Protein AF-A0A914RT29-F1 (afdb_monomer)

Secondary structure (DSSP, 8-state):
-HHHHHHHHHHHHHHHHHHHHHHHHHHHHHHHHHHHHHHHHHHHHHHH-----------S--TTS-HHHHHHHHHSTTS-HHHHHHHHHHHHHHTT------HHHHS-SS---HHHHHHHHHHHHHHHHT--

InterPro domains:
  IPR036872 CH domain superfamily [SSF47576] (75-126)

pLDDT: mean 71.23, std 12.54, range [44.56, 88.62]

Radius of gyration: 24.61 Å; Cα contacts (8 Å, |Δi|>4): 36; chains: 1; bounding box: 50×35×65 Å

Solvent-accessible surface area (backbone atoms only — not comparable to full-atom values): 7926 Å² total; per-residue (Å²): 107,71,68,62,50,49,55,48,51,52,52,53,48,52,49,51,53,47,53,52,49,51,53,49,49,52,52,50,51,53,48,54,52,50,52,53,50,51,51,51,52,51,52,52,48,63,76,71,51,83,85,77,94,68,96,80,79,82,74,87,76,70,92,70,74,50,61,62,61,55,47,49,51,62,71,40,67,84,48,50,77,65,53,51,45,44,50,55,48,52,52,36,46,74,78,61,44,81,63,88,69,60,53,67,51,72,66,43,93,63,88,49,63,58,72,59,54,49,52,39,52,51,46,51,50,52,58,55,65,72,74,110

Organism: Parascaris equorum (NCBI:txid6256)

Sequence (132 aa):
MEREEWDRMQADLLVAVRVANDFKVEAQEEMKGLYAKIADLQRRRQSGSGNISLNSVKAIDDPQQSWEDVAWQRLMRRCGREECVKMALDVGARIGVKAQLSADVILCDDRPDWSSVMKYILYIYYLVSAHE

Structure (mmCIF, N/CA/C/O backbone):
data_AF-A0A914RT29-F1
#
_entry.id   AF-A0A914RT29-F1
#
loop_
_atom_site.group_PDB
_atom_site.id
_atom_site.type_symbol
_atom_site.label_atom_id
_atom_site.label_alt_id
_atom_site.label_comp_id
_atom_site.label_asym_id
_atom_site.label_entity_id
_atom_site.label_seq_id
_atom_site.pdbx_PDB_ins_code
_atom_site.Cartn_x
_atom_site.Cartn_y
_atom_site.Cartn_z
_atom_site.occupancy
_atom_site.B_iso_or_equiv
_atom_site.auth_seq_id
_atom_site.auth_comp_id
_atom_site.auth_asym_id
_atom_site.auth_atom_id
_atom_site.pdbx_PDB_model_num
ATOM 1 N N . MET A 1 1 ? 11.601 16.658 -17.995 1.00 53.97 1 MET A N 1
ATOM 2 C CA . MET A 1 1 ? 10.129 16.585 -18.033 1.00 53.97 1 MET A CA 1
ATOM 3 C C . MET A 1 1 ? 9.638 15.374 -17.250 1.00 53.97 1 MET A C 1
ATOM 5 O O . MET A 1 1 ? 9.101 15.579 -16.176 1.00 53.97 1 MET A O 1
ATOM 9 N N . GLU A 1 2 ? 9.926 14.138 -17.671 1.00 54.03 2 GLU A N 1
ATOM 10 C CA . GLU A 1 2 ? 9.467 12.920 -16.968 1.00 54.03 2 GLU A CA 1
ATOM 11 C C . GLU A 1 2 ? 10.023 12.786 -15.534 1.00 54.03 2 GLU A C 1
ATOM 13 O O . GLU A 1 2 ? 9.275 12.549 -14.590 1.00 54.03 2 GLU A O 1
ATOM 18 N N . ARG A 1 3 ? 11.310 13.094 -15.324 1.00 64.19 3 ARG A N 1
ATOM 19 C CA . ARG A 1 3 ? 11.931 13.145 -13.985 1.00 64.19 3 ARG A CA 1
ATOM 20 C C . ARG A 1 3 ? 11.281 14.159 -13.032 1.00 64.19 3 ARG A C 1
ATOM 22 O O . ARG A 1 3 ? 11.119 13.884 -11.853 1.00 64.19 3 ARG A O 1
ATOM 29 N N . GLU A 1 4 ? 10.864 15.314 -13.547 1.00 71.50 4 GLU A N 1
ATOM 30 C CA . GLU A 1 4 ? 10.214 16.369 -12.749 1.00 71.50 4 GLU A CA 1
ATOM 31 C C . GLU A 1 4 ? 8.745 16.036 -12.445 1.00 71.50 4 GLU A C 1
ATOM 33 O O . GLU A 1 4 ? 8.173 16.520 -11.469 1.00 71.50 4 GLU A O 1
ATOM 38 N N . GLU A 1 5 ? 8.095 15.243 -13.296 1.00 67.94 5 GLU A N 1
ATOM 39 C CA . GLU A 1 5 ? 6.768 14.680 -13.028 1.00 67.94 5 GLU A CA 1
ATOM 40 C C . GLU A 1 5 ? 6.845 13.551 -12.003 1.00 67.94 5 GLU A C 1
ATOM 42 O O . GLU A 1 5 ? 6.010 13.494 -11.103 1.00 67.94 5 GLU A O 1
ATOM 47 N N . TRP A 1 6 ? 7.888 12.725 -12.066 1.00 74.12 6 TRP A N 1
ATOM 48 C CA . TRP A 1 6 ? 8.162 11.699 -11.067 1.00 74.12 6 TRP A CA 1
ATOM 49 C C . TRP A 1 6 ? 8.442 12.293 -9.680 1.00 74.12 6 TRP A C 1
ATOM 51 O O . TRP A 1 6 ? 7.846 11.860 -8.694 1.00 74.12 6 TRP A O 1
ATOM 61 N N . ASP A 1 7 ? 9.270 13.339 -9.602 1.00 80.25 7 ASP A N 1
ATOM 62 C CA . ASP A 1 7 ? 9.557 14.036 -8.343 1.00 80.25 7 ASP A CA 1
ATOM 63 C C . ASP A 1 7 ? 8.291 14.668 -7.737 1.00 80.25 7 ASP A C 1
ATOM 65 O O . ASP A 1 7 ? 8.069 14.597 -6.524 1.00 80.25 7 ASP A O 1
ATOM 69 N N . ARG A 1 8 ? 7.416 15.232 -8.582 1.00 79.50 8 ARG A N 1
ATOM 70 C CA . ARG A 1 8 ? 6.105 15.749 -8.156 1.00 79.50 8 ARG A CA 1
ATOM 71 C C . ARG A 1 8 ? 5.175 14.635 -7.686 1.00 79.50 8 ARG A C 1
ATOM 73 O O . ARG A 1 8 ? 4.567 14.768 -6.630 1.00 79.50 8 ARG A O 1
ATOM 80 N N . MET A 1 9 ? 5.128 13.511 -8.397 1.00 74.25 9 MET A N 1
ATOM 81 C CA . MET A 1 9 ? 4.302 12.370 -8.004 1.00 74.25 9 MET A CA 1
ATOM 82 C C . MET A 1 9 ? 4.761 11.757 -6.674 1.00 74.25 9 MET A C 1
ATOM 84 O O . MET A 1 9 ? 3.933 11.390 -5.840 1.00 74.25 9 MET A O 1
ATOM 88 N N . GLN A 1 10 ? 6.070 11.696 -6.427 1.00 67.56 10 GLN A N 1
ATOM 89 C CA . GLN A 1 10 ? 6.611 11.2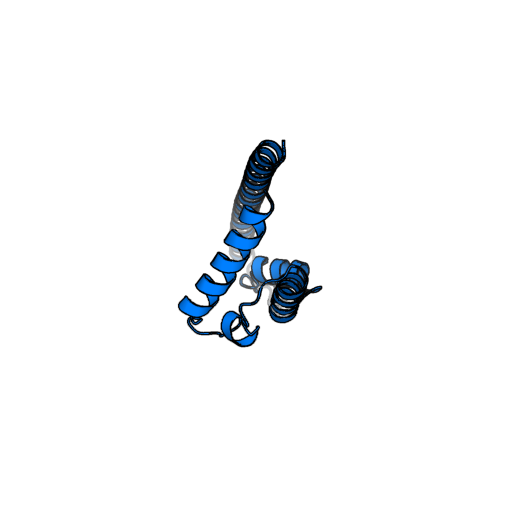59 -5.143 1.00 67.56 10 GLN A CA 1
ATOM 90 C C . GLN A 1 10 ? 6.228 12.225 -4.011 1.00 67.56 10 GLN A C 1
ATOM 92 O O . GLN A 1 10 ? 5.861 11.780 -2.921 1.00 67.56 10 GLN A O 1
ATOM 97 N N . ALA A 1 11 ? 6.288 13.537 -4.260 1.00 79.94 11 ALA A N 1
ATOM 98 C CA . ALA A 1 11 ? 5.874 14.548 -3.291 1.00 79.94 11 ALA A CA 1
ATOM 99 C C . ALA A 1 11 ? 4.380 14.425 -2.945 1.00 79.94 11 ALA A C 1
ATOM 101 O O . ALA A 1 11 ? 4.027 14.378 -1.765 1.00 79.94 11 ALA A O 1
ATOM 102 N N . ASP A 1 12 ? 3.520 14.286 -3.953 1.00 88.31 12 ASP A N 1
ATOM 103 C CA . ASP A 1 12 ? 2.076 14.132 -3.767 1.00 88.31 12 ASP A CA 1
ATOM 104 C C . ASP A 1 12 ? 1.733 12.839 -3.015 1.00 88.31 12 ASP A C 1
ATOM 106 O O . ASP A 1 12 ? 0.900 12.843 -2.105 1.00 88.31 12 ASP A O 1
ATOM 110 N N . LEU A 1 13 ? 2.423 11.736 -3.322 1.00 84.94 13 LEU A N 1
ATOM 111 C CA . LEU A 1 13 ? 2.244 10.471 -2.613 1.00 84.94 13 LEU A CA 1
ATOM 112 C C . LEU A 1 13 ? 2.621 10.593 -1.132 1.00 84.94 13 LEU A C 1
ATOM 114 O O . LEU A 1 13 ? 1.899 10.094 -0.269 1.00 84.94 13 LEU A O 1
ATOM 118 N N . LEU A 1 14 ? 3.723 11.275 -0.815 1.00 74.25 14 LEU A N 1
ATOM 119 C CA . LEU A 1 14 ? 4.130 11.510 0.572 1.00 74.25 14 LEU A CA 1
ATOM 120 C C . LEU A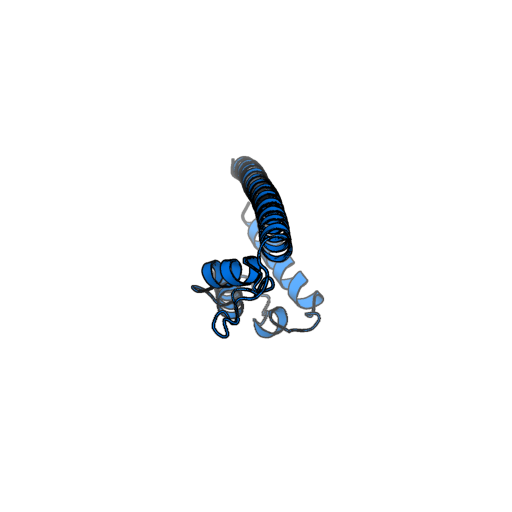 1 14 ? 3.104 12.360 1.328 1.00 74.25 14 LEU A C 1
ATOM 122 O O . LEU A 1 14 ? 2.814 12.067 2.489 1.00 74.25 14 LEU A O 1
ATOM 126 N N . VAL A 1 15 ? 2.519 13.369 0.675 1.00 88.62 15 VAL A N 1
ATOM 127 C CA . VAL A 1 15 ? 1.421 14.159 1.250 1.00 88.62 15 VAL A CA 1
ATOM 128 C C . VAL A 1 15 ? 0.205 13.272 1.504 1.00 88.62 15 VAL A C 1
ATOM 130 O O . VAL A 1 15 ? -0.329 13.293 2.610 1.00 88.62 15 VAL A O 1
ATOM 133 N N . ALA A 1 16 ? -0.194 12.440 0.540 1.00 81.19 16 ALA A N 1
ATOM 134 C CA . ALA A 1 16 ? -1.328 11.530 0.692 1.00 81.19 16 ALA A CA 1
ATOM 135 C C . ALA A 1 16 ? -1.121 10.525 1.839 1.00 81.19 16 ALA A C 1
ATOM 137 O O . ALA A 1 16 ? -2.014 10.335 2.663 1.00 81.19 16 ALA A O 1
ATOM 138 N N . VAL A 1 17 ? 0.069 9.924 1.942 1.00 79.62 17 VAL A N 1
ATOM 139 C CA . VAL A 1 17 ? 0.425 8.994 3.028 1.00 79.62 17 VAL A CA 1
ATOM 140 C C . VAL A 1 17 ? 0.426 9.699 4.380 1.00 79.62 17 VAL A C 1
ATOM 142 O O . VAL A 1 17 ? -0.050 9.136 5.367 1.00 79.62 17 VAL A O 1
ATOM 145 N N . ARG A 1 18 ? 0.942 10.929 4.441 1.00 79.56 18 ARG A N 1
ATOM 146 C CA . ARG A 1 18 ? 0.955 11.723 5.669 1.00 79.56 18 ARG A CA 1
ATOM 147 C C . ARG A 1 18 ? -0.458 12.077 6.115 1.00 79.56 18 ARG A C 1
ATOM 149 O O . ARG A 1 18 ? -0.803 11.767 7.244 1.00 79.56 18 ARG A O 1
ATOM 156 N N . VAL A 1 19 ? -1.284 12.610 5.215 1.00 87.50 19 VAL A N 1
ATOM 157 C CA . VAL A 1 19 ? -2.692 12.926 5.496 1.00 87.50 19 VAL A CA 1
ATOM 158 C C . VAL A 1 19 ? -3.447 11.675 5.936 1.00 87.50 19 VAL A C 1
ATOM 160 O O . VAL A 1 19 ? -4.195 11.729 6.904 1.00 87.50 19 VAL A O 1
ATOM 163 N N . ALA A 1 20 ? -3.220 10.530 5.285 1.00 77.62 20 ALA A N 1
ATOM 164 C CA . ALA A 1 20 ? -3.832 9.266 5.683 1.00 77.62 20 ALA A CA 1
ATOM 165 C C . ALA A 1 20 ? -3.379 8.805 7.080 1.00 77.62 20 ALA A C 1
ATOM 167 O O . ALA A 1 20 ? -4.188 8.292 7.853 1.00 77.62 20 ALA A O 1
ATOM 168 N N . ASN A 1 21 ? -2.101 8.989 7.422 1.00 75.75 21 ASN A N 1
ATOM 169 C CA . ASN A 1 21 ? -1.598 8.692 8.761 1.00 75.75 21 ASN A CA 1
ATOM 170 C C . ASN A 1 21 ? -2.152 9.655 9.815 1.00 75.75 21 ASN A C 1
ATOM 172 O O . ASN A 1 21 ? -2.522 9.186 10.887 1.00 75.75 21 ASN A O 1
ATOM 176 N N . ASP A 1 22 ? -2.251 10.947 9.512 1.00 83.19 22 ASP A N 1
ATOM 177 C CA . ASP A 1 22 ? -2.805 11.955 10.418 1.00 83.19 22 ASP A CA 1
ATOM 178 C C . ASP A 1 22 ? -4.290 11.653 10.690 1.00 83.19 22 ASP A C 1
ATOM 180 O O . ASP A 1 22 ? -4.684 11.503 11.844 1.00 83.19 22 ASP A O 1
ATOM 184 N N . PHE A 1 23 ? -5.078 11.374 9.643 1.00 82.75 23 PHE A N 1
ATOM 185 C CA . PHE A 1 23 ? -6.471 10.922 9.778 1.00 82.75 23 PHE A CA 1
ATOM 186 C C . PHE A 1 23 ? -6.598 9.636 10.605 1.00 82.75 23 PHE A C 1
ATOM 188 O O . PHE A 1 23 ? -7.518 9.495 11.412 1.00 82.75 23 PHE A O 1
ATOM 195 N N . LYS A 1 24 ? -5.680 8.677 10.413 1.00 81.25 24 LYS A N 1
ATOM 196 C CA . LYS A 1 24 ? -5.646 7.438 11.201 1.00 81.25 24 LYS A CA 1
ATOM 197 C C . LYS A 1 24 ? -5.401 7.731 12.679 1.00 81.25 24 LYS A C 1
ATOM 199 O O . LYS A 1 24 ? -6.069 7.138 13.523 1.00 81.25 24 LYS A O 1
ATOM 204 N N . VAL A 1 25 ? -4.440 8.598 12.995 1.00 80.88 25 VAL A N 1
ATOM 205 C CA . VAL A 1 25 ? -4.095 8.953 14.378 1.00 80.88 25 VAL A CA 1
ATOM 206 C C . VAL A 1 25 ? -5.257 9.684 15.045 1.00 80.88 25 VAL A C 1
ATOM 208 O O . VAL A 1 25 ? -5.677 9.267 16.122 1.00 80.88 25 VAL A O 1
ATOM 211 N N . GLU A 1 26 ? -5.839 10.683 14.382 1.00 79.44 26 GLU A N 1
ATOM 212 C CA . GLU A 1 26 ? -6.998 11.427 14.891 1.00 79.44 26 GLU A CA 1
ATOM 213 C C . GLU A 1 26 ? -8.186 10.495 15.170 1.00 79.44 26 GLU A C 1
ATOM 215 O O . GLU A 1 26 ? -8.737 10.489 16.273 1.00 79.44 26 GLU A O 1
ATOM 220 N N . ALA A 1 27 ? -8.523 9.611 14.226 1.00 81.69 27 ALA A N 1
ATOM 221 C CA . ALA A 1 27 ? -9.590 8.631 14.417 1.00 81.69 27 ALA A CA 1
ATOM 222 C C . ALA A 1 27 ? -9.295 7.654 15.573 1.00 81.69 27 ALA A C 1
ATOM 224 O O . ALA A 1 27 ? -10.197 7.291 16.333 1.00 81.69 27 ALA A O 1
ATOM 225 N N . GLN A 1 28 ? -8.036 7.231 15.749 1.00 71.25 28 GLN A N 1
ATOM 226 C CA . GLN A 1 28 ? -7.629 6.383 16.874 1.00 71.25 28 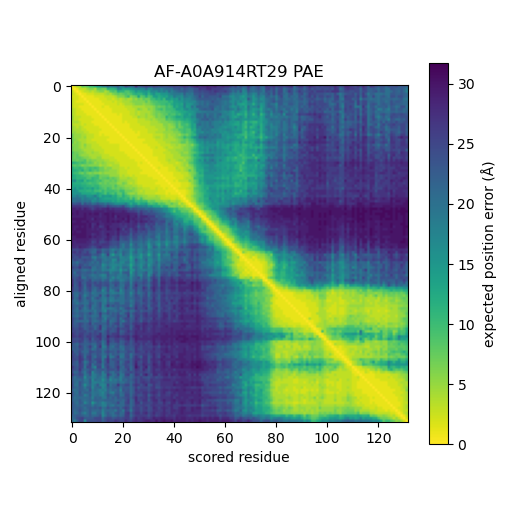GLN A CA 1
ATOM 227 C C . GLN A 1 28 ? -7.755 7.107 18.221 1.00 71.25 28 GLN A C 1
ATOM 229 O O . GLN A 1 28 ? -8.130 6.483 19.218 1.00 71.25 28 GLN A O 1
ATOM 234 N N . GLU A 1 29 ? -7.442 8.397 18.276 1.00 79.44 29 GLU A N 1
ATOM 235 C CA . GLU A 1 29 ? -7.578 9.216 19.481 1.00 79.44 29 GLU A CA 1
ATOM 236 C C . GLU A 1 29 ? -9.043 9.448 19.848 1.00 79.44 29 GLU A C 1
ATOM 238 O O . GLU A 1 29 ? -9.422 9.237 21.005 1.00 79.44 29 GLU A O 1
ATOM 243 N N . GLU A 1 30 ? -9.892 9.776 18.872 1.00 82.38 30 GLU A N 1
ATOM 244 C CA . GLU A 1 30 ? -11.336 9.886 19.083 1.00 82.38 30 GLU A CA 1
ATOM 245 C C . GLU A 1 30 ? -11.930 8.569 19.577 1.00 82.38 30 GLU A C 1
ATOM 247 O O . GLU A 1 30 ? -12.692 8.547 20.546 1.00 82.38 30 GLU A O 1
ATOM 252 N N . MET A 1 31 ? -11.529 7.454 18.964 1.00 74.44 31 MET A N 1
ATOM 253 C CA . MET A 1 31 ? -11.980 6.124 19.352 1.00 74.44 31 MET A CA 1
ATOM 254 C C . MET A 1 31 ? -11.577 5.793 20.796 1.00 74.44 31 MET A C 1
ATOM 256 O O . MET A 1 31 ? -12.423 5.377 21.590 1.00 74.44 31 MET A O 1
ATOM 260 N N . LYS A 1 32 ? -10.317 6.035 21.181 1.00 79.94 32 LYS A N 1
ATOM 261 C CA . LYS A 1 32 ? -9.861 5.894 22.578 1.00 79.94 32 LYS A CA 1
ATOM 262 C C . LYS A 1 32 ? -10.677 6.779 23.524 1.00 79.94 32 LYS A C 1
ATOM 264 O O . LYS A 1 32 ? -11.071 6.326 24.599 1.00 79.94 32 LYS A O 1
ATOM 269 N N . GLY A 1 33 ? -10.974 8.013 23.115 1.00 85.62 33 GLY A N 1
ATOM 270 C CA . GLY A 1 33 ? -11.810 8.942 23.873 1.00 85.62 33 GLY A CA 1
ATOM 271 C C . GLY A 1 33 ? -13.246 8.444 24.061 1.00 85.62 33 GLY A C 1
ATOM 272 O O . GLY A 1 33 ? -13.801 8.553 25.156 1.00 85.62 33 GLY A O 1
ATOM 273 N N . LEU A 1 34 ? -13.851 7.859 23.026 1.00 79.50 34 LEU A N 1
ATOM 274 C CA . LEU A 1 34 ? -15.186 7.262 23.093 1.00 79.50 34 LEU A CA 1
ATOM 275 C C . LEU A 1 34 ? -15.207 6.021 23.989 1.00 79.50 34 LEU A C 1
ATOM 277 O O . LEU A 1 34 ? -16.095 5.914 24.833 1.00 79.50 34 LEU A O 1
ATOM 281 N N . TYR A 1 35 ? -14.213 5.136 23.889 1.00 75.50 35 TYR A N 1
ATOM 282 C CA . TYR A 1 35 ? -14.089 3.987 24.790 1.00 75.50 35 TYR A CA 1
ATOM 283 C C . TYR A 1 35 ? -13.928 4.414 26.252 1.00 75.50 35 TYR A C 1
ATOM 285 O O . TYR A 1 35 ? -14.602 3.868 27.126 1.00 75.50 35 TYR A O 1
ATOM 293 N N . ALA A 1 36 ? -13.112 5.436 26.527 1.00 81.50 36 ALA A N 1
ATOM 294 C CA . ALA A 1 36 ? -12.972 5.991 27.872 1.00 81.50 36 ALA A CA 1
ATOM 295 C C . ALA A 1 36 ? -14.302 6.560 28.402 1.00 81.50 36 ALA A C 1
ATOM 297 O O . ALA A 1 36 ? -14.666 6.314 29.553 1.00 81.50 36 ALA A O 1
ATOM 298 N N . LYS A 1 37 ? -15.071 7.265 27.557 1.00 85.19 37 LYS A N 1
ATOM 299 C CA . LYS A 1 37 ? -16.413 7.767 27.906 1.00 85.19 37 LYS A CA 1
ATOM 300 C C . LYS A 1 37 ? -17.403 6.634 28.175 1.00 85.19 37 LYS A C 1
ATOM 302 O O . LYS A 1 37 ? -18.168 6.718 29.131 1.00 85.19 37 LYS A O 1
ATOM 307 N N . ILE A 1 38 ? -17.396 5.578 27.361 1.00 79.25 38 ILE A N 1
ATOM 308 C CA . ILE A 1 38 ? -18.250 4.399 27.562 1.00 79.25 38 ILE A CA 1
ATOM 309 C C . ILE A 1 38 ? -17.911 3.731 28.896 1.00 79.25 38 ILE A C 1
ATOM 311 O O . ILE A 1 38 ? -18.823 3.451 29.673 1.00 79.25 38 ILE A O 1
ATOM 315 N N . ALA A 1 39 ? -16.625 3.550 29.199 1.00 77.00 39 ALA A N 1
ATOM 316 C CA . ALA A 1 39 ? -16.178 2.979 30.465 1.00 77.00 39 ALA A CA 1
ATOM 317 C C . ALA A 1 39 ? -16.613 3.831 31.674 1.00 77.00 39 ALA A C 1
ATOM 319 O O . ALA A 1 39 ? -17.106 3.284 32.664 1.00 77.00 39 ALA A O 1
ATOM 320 N N . ASP A 1 40 ? -16.508 5.165 31.596 1.00 83.81 40 ASP A N 1
ATOM 321 C CA . ASP A 1 40 ? -16.973 6.064 32.666 1.00 83.81 40 ASP A CA 1
ATOM 322 C C . ASP A 1 40 ? -18.497 5.997 32.852 1.00 83.81 40 ASP A C 1
ATOM 324 O O . ASP A 1 40 ? -18.994 5.860 33.973 1.00 83.81 40 ASP A O 1
ATOM 328 N N . LEU A 1 41 ? -19.260 6.005 31.754 1.00 80.94 41 LEU A N 1
ATOM 329 C CA . LEU A 1 41 ? -20.718 5.872 31.792 1.00 80.94 41 LEU A CA 1
ATOM 330 C C . LEU A 1 41 ? -21.161 4.508 32.338 1.00 80.94 41 LEU A C 1
ATOM 332 O O . LEU A 1 41 ? -22.111 4.440 33.120 1.00 80.94 41 LEU A O 1
ATOM 336 N N . GLN A 1 42 ? -20.469 3.425 31.984 1.00 78.00 42 GLN A N 1
ATOM 337 C CA . GLN A 1 42 ? -20.718 2.092 32.534 1.00 78.00 42 GLN A CA 1
ATOM 338 C C . GLN A 1 42 ? -20.403 2.036 34.034 1.00 78.00 42 GLN A C 1
ATOM 340 O O . GLN A 1 42 ? -21.204 1.502 34.802 1.00 78.00 42 GLN A O 1
ATOM 345 N N . ARG A 1 43 ? -19.302 2.653 34.481 1.00 79.94 43 ARG A N 1
ATOM 346 C CA . ARG A 1 43 ? -18.946 2.757 35.905 1.00 79.94 43 ARG A CA 1
ATOM 347 C C . ARG A 1 43 ? -19.981 3.553 36.697 1.00 79.94 43 ARG A C 1
ATOM 349 O O . ARG A 1 43 ? -20.383 3.137 37.785 1.00 79.94 43 ARG A O 1
ATOM 356 N N . ARG A 1 44 ? -20.460 4.666 36.136 1.00 79.81 44 ARG A N 1
ATOM 357 C CA . ARG A 1 44 ? -21.549 5.482 36.697 1.00 79.81 44 ARG A CA 1
ATOM 358 C C . ARG A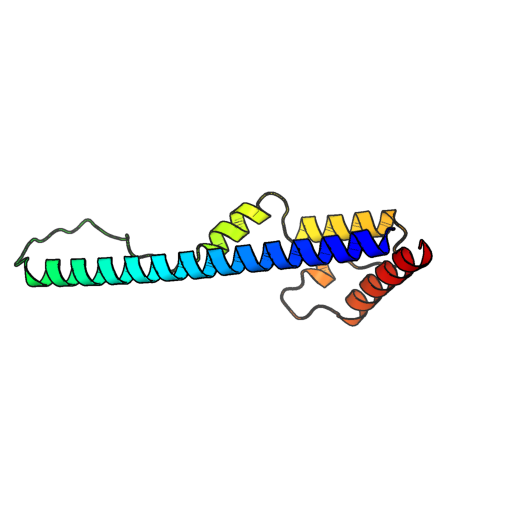 1 44 ? -22.866 4.709 36.759 1.00 79.81 44 ARG A C 1
ATOM 360 O O . ARG A 1 44 ? -23.548 4.767 37.779 1.00 79.81 44 ARG A O 1
ATOM 367 N N . ARG A 1 45 ? -23.196 3.930 35.722 1.00 71.00 45 ARG A N 1
ATOM 368 C CA . ARG A 1 45 ? -24.375 3.046 35.696 1.00 71.00 45 ARG A CA 1
ATOM 369 C C . ARG A 1 45 ? -24.302 1.977 36.789 1.00 71.00 45 ARG A C 1
ATOM 371 O O . ARG A 1 45 ? -25.288 1.768 37.483 1.00 71.00 45 ARG A O 1
ATOM 378 N N . GLN A 1 46 ? -23.150 1.336 36.973 1.00 69.12 46 GLN A N 1
ATOM 379 C CA . GLN A 1 46 ? -22.953 0.309 38.006 1.00 69.12 46 GLN A CA 1
ATOM 380 C C . GLN A 1 46 ? -22.985 0.889 39.426 1.00 69.12 46 GLN A C 1
ATOM 382 O O . GLN A 1 46 ? -23.463 0.236 40.346 1.00 69.12 46 GLN A O 1
ATOM 387 N N . SER A 1 47 ? -22.532 2.133 39.596 1.00 64.69 47 SER A N 1
ATOM 388 C CA . SER A 1 47 ? -22.527 2.823 40.892 1.00 64.69 47 SER A CA 1
ATOM 389 C C . SER A 1 47 ? -23.906 3.387 41.281 1.00 64.69 47 SER A C 1
ATOM 391 O O . SER A 1 47 ? -24.155 3.618 42.459 1.00 64.69 47 SER A O 1
ATOM 393 N N . GLY A 1 48 ? -24.803 3.611 40.309 1.00 63.00 48 GLY A N 1
ATOM 394 C CA . GLY A 1 48 ? -26.159 4.142 40.520 1.00 63.00 48 GLY A CA 1
ATOM 395 C C . GLY A 1 48 ? -27.305 3.126 40.395 1.00 63.00 48 GLY A C 1
ATOM 396 O O . GLY A 1 48 ? -28.442 3.473 40.698 1.00 63.00 48 GLY A O 1
ATOM 397 N N . SER A 1 49 ? -27.045 1.892 39.946 1.00 48.69 49 SER A N 1
ATOM 398 C CA . SER A 1 49 ? -28.083 0.892 39.653 1.00 48.69 49 SER A CA 1
ATOM 399 C C . SER A 1 49 ? -27.954 -0.335 40.555 1.00 48.69 49 SER A C 1
ATOM 401 O O . SER A 1 49 ? -27.380 -1.352 40.170 1.00 48.69 49 SER A O 1
ATOM 403 N N . GLY A 1 50 ? -28.550 -0.260 41.745 1.00 57.00 50 GLY A N 1
ATOM 404 C CA . GLY A 1 50 ? -28.893 -1.455 42.511 1.00 57.00 50 GLY A CA 1
ATOM 405 C C . GLY A 1 50 ? -29.908 -2.308 41.740 1.00 57.00 50 GLY A C 1
ATOM 406 O O . GLY A 1 50 ? -30.978 -1.826 41.387 1.00 57.00 50 GLY A O 1
ATOM 407 N N . ASN A 1 51 ? -29.542 -3.565 41.485 1.00 59.44 51 ASN A N 1
ATOM 408 C CA . ASN A 1 51 ? -30.391 -4.696 41.095 1.00 59.44 51 ASN A CA 1
ATOM 409 C C . ASN A 1 51 ? -31.421 -4.474 39.970 1.00 59.44 51 ASN A C 1
ATOM 411 O O . ASN A 1 51 ? -32.607 -4.297 40.230 1.00 59.44 51 ASN A O 1
ATOM 415 N N . ILE A 1 52 ? -31.003 -4.681 38.716 1.00 54.16 52 ILE A N 1
ATOM 416 C CA . ILE A 1 52 ? -31.903 -5.166 37.658 1.00 54.16 52 ILE A CA 1
ATOM 417 C C . ILE A 1 52 ? -31.230 -6.357 36.973 1.00 54.16 52 ILE A C 1
ATOM 419 O O . ILE A 1 52 ? -30.236 -6.213 36.264 1.00 54.16 52 ILE A O 1
ATOM 423 N N . SER A 1 53 ? -31.779 -7.547 37.222 1.00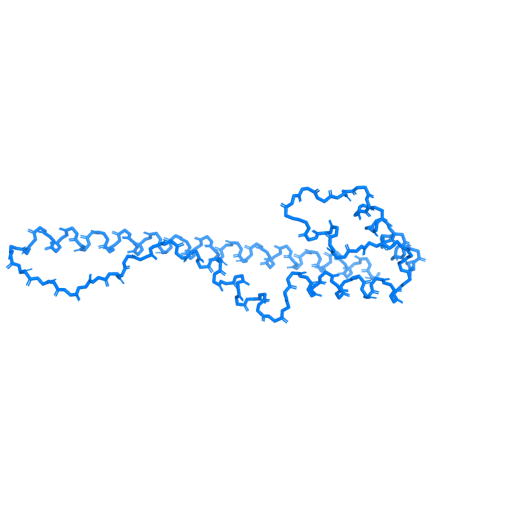 56.03 53 SER A N 1
ATOM 424 C CA . SER A 1 53 ? -31.475 -8.766 36.476 1.00 56.03 53 SER A CA 1
ATOM 425 C C . SER A 1 53 ? -31.950 -8.575 35.037 1.00 56.03 53 SER A C 1
ATOM 427 O O . SER A 1 53 ? -33.152 -8.545 34.781 1.00 56.03 53 SER A O 1
ATOM 429 N N . LEU A 1 54 ? -31.019 -8.406 34.097 1.00 47.09 54 LEU A N 1
ATOM 430 C CA . LEU A 1 54 ? -31.334 -8.433 32.673 1.00 47.09 54 LEU A CA 1
ATOM 431 C C . LEU A 1 54 ? -30.286 -9.248 31.919 1.00 47.09 54 LEU A C 1
ATOM 433 O O . LEU A 1 54 ? -29.349 -8.737 31.307 1.00 47.09 54 LEU A O 1
ATOM 437 N N . ASN A 1 55 ? -30.498 -10.559 31.946 1.00 46.38 55 ASN A N 1
ATOM 438 C CA . ASN A 1 55 ? -30.039 -11.463 30.904 1.00 46.38 55 ASN A CA 1
ATOM 439 C C . ASN A 1 55 ? -30.647 -11.011 29.564 1.00 46.38 55 ASN A C 1
ATOM 441 O O . ASN A 1 55 ? -31.796 -11.352 29.318 1.00 46.38 55 ASN A O 1
ATOM 445 N N . SER A 1 56 ? -29.934 -10.228 28.738 1.00 47.44 56 SER A N 1
ATOM 446 C CA . SER A 1 56 ? -30.044 -10.214 27.254 1.00 47.44 56 SER A CA 1
ATOM 447 C C . SER A 1 56 ? -29.284 -9.049 26.577 1.00 47.44 56 SER A C 1
ATOM 449 O O . SER A 1 56 ? -29.776 -8.450 25.623 1.00 47.44 56 SER A O 1
ATOM 451 N N . VAL A 1 57 ? -28.061 -8.722 26.999 1.00 47.38 57 VAL A N 1
ATOM 452 C CA . VAL A 1 57 ? -27.127 -7.984 26.122 1.00 47.38 57 VAL A CA 1
ATOM 453 C C . VAL A 1 57 ? -25.809 -8.740 26.120 1.00 47.38 57 VAL A C 1
ATOM 455 O O . VAL A 1 57 ? -24.840 -8.359 26.765 1.00 47.38 57 VAL A O 1
ATOM 458 N N . LYS A 1 58 ? -25.802 -9.898 25.457 1.00 47.59 58 LYS A N 1
ATOM 459 C CA . LYS A 1 58 ? -24.543 -10.527 25.070 1.00 47.59 58 LYS A CA 1
ATOM 460 C C . LYS A 1 58 ? -24.009 -9.767 23.855 1.00 47.59 58 LYS A C 1
ATOM 462 O O . LYS A 1 58 ? -24.737 -9.609 22.881 1.00 47.59 58 LYS A O 1
ATOM 467 N N . ALA A 1 59 ? -22.743 -9.367 23.952 1.00 44.56 59 ALA A N 1
ATOM 468 C CA . ALA A 1 59 ? -21.856 -8.987 22.855 1.00 44.56 59 ALA A CA 1
ATOM 469 C C . ALA A 1 59 ? -22.130 -7.638 22.155 1.00 44.56 59 ALA A C 1
ATOM 471 O O . ALA A 1 59 ? -22.458 -7.589 20.976 1.00 44.56 59 ALA A O 1
ATOM 472 N N . ILE A 1 60 ? -21.913 -6.529 2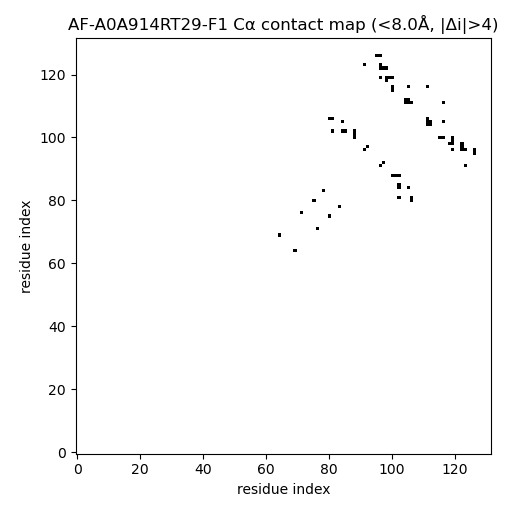2.871 1.00 47.31 60 ILE A N 1
ATOM 473 C CA . ILE A 1 60 ? -21.342 -5.307 22.250 1.00 47.31 60 ILE A CA 1
ATOM 474 C C . ILE A 1 60 ? -19.834 -5.206 22.579 1.00 47.31 60 ILE A C 1
ATOM 476 O O . ILE A 1 60 ? -19.150 -4.288 22.150 1.00 47.31 60 ILE A O 1
ATOM 480 N N . ASP A 1 61 ? -19.287 -6.191 23.294 1.00 46.59 61 ASP A N 1
ATOM 481 C CA . ASP A 1 61 ? -17.849 -6.389 23.421 1.00 46.59 61 ASP A CA 1
ATOM 482 C C . ASP A 1 61 ? -17.381 -7.353 22.324 1.00 46.59 61 ASP A C 1
ATOM 484 O O . ASP A 1 61 ? -17.304 -8.561 22.533 1.00 46.59 61 ASP A O 1
ATOM 488 N N . ASP A 1 62 ? -17.053 -6.811 21.155 1.00 45.34 62 ASP A N 1
ATOM 489 C CA . ASP A 1 62 ? -15.866 -7.299 20.447 1.00 45.34 62 ASP A CA 1
ATOM 490 C C . ASP A 1 62 ? -14.989 -6.102 20.048 1.00 45.34 62 ASP A C 1
ATOM 492 O O . ASP A 1 62 ? -15.059 -5.612 18.919 1.00 45.34 62 ASP A O 1
ATOM 496 N N . PRO A 1 63 ? -14.177 -5.569 20.981 1.00 48.84 63 PRO A N 1
ATOM 497 C CA . PRO A 1 63 ? -13.245 -4.485 20.688 1.00 48.84 63 PRO A CA 1
ATOM 498 C C . PRO A 1 63 ? -12.040 -4.915 19.834 1.00 48.84 63 PRO A C 1
ATOM 500 O O . PRO A 1 63 ? -11.106 -4.127 19.697 1.00 48.84 63 PRO A O 1
ATOM 503 N N . GLN A 1 64 ? -12.009 -6.137 19.284 1.00 46.53 64 GLN A N 1
ATOM 504 C CA . GLN A 1 64 ? -10.819 -6.675 18.622 1.00 46.53 64 GLN A CA 1
ATOM 505 C C . GLN A 1 64 ? -10.967 -6.903 17.117 1.00 46.53 64 GLN A C 1
ATOM 507 O O . GLN A 1 64 ? -9.996 -7.306 16.474 1.00 46.53 64 GLN A O 1
ATOM 512 N N . GLN A 1 65 ? -12.116 -6.602 16.507 1.00 54.09 65 GLN A N 1
ATOM 513 C CA . GLN A 1 65 ? -12.168 -6.563 15.049 1.00 54.09 65 GLN A CA 1
ATOM 514 C C . GLN A 1 65 ? -11.497 -5.274 14.577 1.00 54.09 65 GLN A C 1
ATOM 516 O O . GLN A 1 65 ? -12.130 -4.224 14.448 1.00 54.09 65 GLN A O 1
ATOM 521 N N . SER A 1 66 ? -10.173 -5.366 14.401 1.00 57.59 66 SER A N 1
ATOM 522 C CA . SER A 1 66 ? -9.332 -4.302 13.879 1.00 57.59 66 SER A CA 1
ATOM 523 C C . SER A 1 66 ? -9.997 -3.795 12.614 1.00 57.59 66 SER A C 1
ATOM 525 O O . SER A 1 66 ? -10.135 -4.503 11.617 1.00 57.59 66 SER A O 1
ATOM 527 N N . TRP A 1 67 ? -10.484 -2.564 12.662 1.00 55.25 67 TRP A N 1
ATOM 528 C CA . TRP A 1 67 ? -11.051 -1.923 11.489 1.00 55.25 67 TRP A CA 1
ATOM 529 C C . TRP A 1 67 ? -10.009 -1.865 10.364 1.00 55.25 67 TRP A C 1
ATOM 531 O O . TRP A 1 67 ? -10.406 -1.749 9.214 1.00 55.25 67 TRP A O 1
ATOM 541 N N . GLU A 1 68 ? -8.713 -2.011 10.672 1.00 56.41 68 GLU A N 1
ATOM 542 C CA . GLU A 1 68 ? -7.652 -2.235 9.694 1.00 56.41 68 GLU A CA 1
ATOM 543 C C . GLU A 1 68 ? -7.910 -3.528 8.914 1.00 56.41 68 GLU A C 1
ATOM 545 O O . GLU A 1 68 ? -7.936 -3.478 7.693 1.00 56.41 68 GLU A O 1
ATOM 550 N N . ASP A 1 69 ? -8.225 -4.652 9.564 1.00 58.09 69 ASP A N 1
ATOM 551 C CA . ASP A 1 69 ? -8.574 -5.906 8.880 1.00 58.09 69 ASP A CA 1
ATOM 552 C C . ASP A 1 69 ? -9.835 -5.750 8.024 1.00 58.09 69 ASP A C 1
ATOM 554 O O . ASP A 1 69 ? -9.892 -6.226 6.890 1.00 58.09 69 ASP A O 1
ATOM 558 N N . VAL A 1 70 ? -10.844 -5.033 8.525 1.00 65.44 70 VAL A N 1
ATOM 559 C CA . VAL A 1 70 ? -12.091 -4.778 7.784 1.00 65.44 70 VAL A CA 1
ATOM 560 C C . VAL A 1 70 ? -11.859 -3.821 6.606 1.00 65.44 70 VAL A C 1
ATOM 562 O O . VAL A 1 70 ? -12.426 -4.014 5.529 1.00 65.44 70 VAL A O 1
ATOM 565 N N . ALA A 1 71 ? -11.025 -2.798 6.780 1.00 60.22 71 ALA A N 1
ATOM 566 C CA . ALA A 1 71 ? -10.675 -1.820 5.757 1.00 60.22 71 ALA A CA 1
ATOM 567 C C . ALA A 1 71 ? -9.771 -2.439 4.686 1.00 60.22 71 ALA A C 1
ATOM 569 O O . ALA A 1 71 ? -10.060 -2.284 3.501 1.00 60.22 71 ALA A O 1
ATOM 570 N N . TRP A 1 72 ? -8.760 -3.219 5.077 1.00 52.47 72 TRP A N 1
ATOM 571 C CA . TRP A 1 72 ? -7.927 -4.009 4.173 1.00 52.47 72 TRP A CA 1
ATOM 572 C C . TRP A 1 72 ? -8.766 -5.020 3.401 1.00 52.47 72 TRP A C 1
ATOM 574 O O . TRP A 1 72 ? -8.660 -5.078 2.179 1.00 52.47 72 TRP A O 1
ATOM 584 N N . GLN A 1 73 ? -9.675 -5.745 4.062 1.00 60.81 73 GLN A N 1
ATOM 585 C CA . GLN A 1 73 ? -10.606 -6.640 3.374 1.00 60.81 73 GLN A CA 1
ATOM 586 C C . GLN A 1 73 ? -11.519 -5.897 2.398 1.00 60.81 73 GLN A C 1
ATOM 588 O O . GLN A 1 73 ? -11.868 -6.470 1.377 1.00 60.81 73 GLN A O 1
ATOM 593 N N . ARG A 1 74 ? -11.932 -4.653 2.667 1.00 59.28 74 ARG A N 1
ATOM 594 C CA . ARG A 1 74 ? -12.798 -3.875 1.760 1.00 59.28 74 ARG A CA 1
ATOM 595 C C . ARG A 1 74 ? -12.039 -3.253 0.587 1.00 59.28 74 ARG A C 1
ATOM 597 O O . ARG A 1 74 ? -12.564 -3.272 -0.522 1.00 59.28 74 ARG A O 1
ATOM 604 N N . LEU A 1 75 ? -10.821 -2.760 0.809 1.00 49.25 75 LEU A N 1
ATOM 605 C CA . LEU A 1 75 ? -9.947 -2.200 -0.230 1.00 49.25 75 LEU A CA 1
ATOM 606 C C . LEU A 1 75 ? -9.381 -3.290 -1.153 1.00 49.25 75 LEU A C 1
ATOM 608 O O . LEU A 1 75 ? -9.374 -3.120 -2.368 1.00 49.25 75 LEU A O 1
ATOM 612 N N . MET A 1 76 ? -8.980 -4.435 -0.594 1.00 52.75 76 MET A N 1
ATOM 613 C CA . MET A 1 76 ? -8.424 -5.575 -1.340 1.00 52.75 76 MET A CA 1
ATOM 614 C C . MET A 1 76 ? -9.496 -6.554 -1.853 1.00 52.75 76 MET A C 1
ATOM 616 O O . MET A 1 76 ? -9.179 -7.489 -2.580 1.00 52.75 76 MET A O 1
ATOM 620 N N . ARG A 1 77 ? -10.787 -6.361 -1.532 1.00 53.38 77 ARG A N 1
ATOM 621 C CA . ARG A 1 77 ? -11.890 -7.261 -1.950 1.00 53.38 77 ARG A CA 1
ATOM 622 C C . ARG A 1 77 ? -12.109 -7.354 -3.459 1.00 53.38 77 ARG A C 1
ATOM 624 O O . ARG A 1 77 ? -12.924 -8.165 -3.889 1.00 53.38 77 ARG A O 1
ATOM 631 N N . ARG A 1 78 ? -11.441 -6.514 -4.251 1.00 49.94 78 ARG A N 1
ATOM 632 C CA . ARG A 1 78 ? -11.526 -6.535 -5.714 1.00 49.94 78 ARG A CA 1
ATOM 633 C C . ARG A 1 78 ? -10.321 -7.148 -6.420 1.00 49.94 78 ARG A C 1
ATOM 635 O O . ARG A 1 78 ? -10.408 -7.317 -7.627 1.00 49.94 78 ARG A O 1
ATOM 642 N N . CYS A 1 79 ? -9.244 -7.455 -5.702 1.00 54.22 79 CYS A N 1
ATOM 643 C CA . CYS A 1 79 ? -8.078 -8.123 -6.264 1.00 54.22 79 CYS A CA 1
ATOM 644 C C . CYS A 1 79 ? -7.323 -8.792 -5.110 1.00 54.22 79 CYS A C 1
ATOM 646 O O . CYS A 1 79 ? -6.756 -8.110 -4.253 1.00 54.22 79 CYS A O 1
ATOM 648 N N . GLY A 1 80 ? -7.379 -10.122 -5.019 1.00 68.75 80 GLY A N 1
ATOM 649 C CA . GLY A 1 80 ? -6.640 -10.846 -3.978 1.00 68.75 80 GLY A CA 1
ATOM 650 C C . GLY A 1 80 ? -5.130 -10.595 -4.101 1.00 68.75 80 GLY A C 1
ATOM 651 O O . GLY A 1 80 ? -4.649 -10.305 -5.193 1.00 68.75 80 GLY A O 1
ATOM 652 N N . ARG A 1 81 ? -4.348 -10.742 -3.013 1.00 69.25 81 ARG A N 1
ATOM 653 C CA . ARG A 1 81 ? -2.866 -10.619 -3.061 1.00 69.25 81 ARG A CA 1
ATOM 654 C C . ARG A 1 81 ? -2.266 -11.414 -4.224 1.00 69.25 81 ARG A C 1
ATOM 656 O O . ARG A 1 81 ? -1.378 -10.932 -4.916 1.00 69.25 81 ARG A O 1
ATOM 663 N N . GLU A 1 82 ? -2.797 -12.610 -4.452 1.00 77.81 82 GLU A N 1
ATOM 664 C CA . GLU A 1 82 ? -2.398 -13.484 -5.548 1.00 77.81 82 GLU A CA 1
ATOM 665 C C . GLU A 1 82 ? -2.706 -12.907 -6.932 1.00 77.81 82 GLU A C 1
ATOM 667 O O . GLU A 1 82 ? -1.864 -12.949 -7.824 1.00 77.81 82 GLU A O 1
ATOM 672 N N . GLU A 1 83 ? -3.888 -12.327 -7.103 1.00 78.06 83 GLU A N 1
ATOM 673 C CA . GLU A 1 83 ? -4.332 -11.720 -8.355 1.00 78.06 83 GLU A CA 1
ATOM 674 C C . GLU A 1 83 ? -3.534 -10.447 -8.670 1.00 78.06 83 GLU A C 1
ATOM 676 O O . GLU A 1 83 ? -3.070 -10.278 -9.796 1.00 78.06 83 GLU A O 1
ATOM 681 N N . CYS A 1 84 ? -3.253 -9.618 -7.658 1.00 76.12 84 CYS A N 1
ATOM 682 C CA . CYS A 1 84 ? -2.375 -8.452 -7.775 1.00 76.12 84 CYS A CA 1
ATOM 683 C C . CYS A 1 84 ? -0.966 -8.843 -8.233 1.00 76.12 84 CYS A C 1
ATOM 685 O O . CYS A 1 84 ? -0.417 -8.232 -9.151 1.00 76.12 84 CYS A O 1
ATOM 687 N N . VAL A 1 85 ? -0.379 -9.868 -7.607 1.00 80.19 85 VAL A N 1
ATOM 688 C CA . VAL A 1 85 ? 0.968 -10.345 -7.946 1.00 80.19 85 VAL A CA 1
ATOM 689 C C . VAL A 1 85 ? 0.989 -10.958 -9.345 1.00 80.19 85 VAL A C 1
ATOM 691 O O . VAL A 1 85 ? 1.872 -10.631 -10.135 1.00 80.19 85 VAL A O 1
ATOM 694 N N . LYS A 1 86 ? -0.003 -11.782 -9.703 1.00 83.06 86 LYS A N 1
ATOM 695 C CA . LYS A 1 86 ? -0.118 -12.350 -11.056 1.00 83.06 86 LYS A CA 1
ATOM 696 C C . LYS A 1 86 ? -0.281 -11.268 -12.119 1.00 83.06 86 LYS A C 1
ATOM 698 O O . LYS A 1 86 ? 0.387 -11.335 -13.145 1.00 83.06 86 LYS A O 1
ATOM 703 N N . MET A 1 87 ? -1.103 -10.252 -11.864 1.00 81.44 87 MET A N 1
ATOM 704 C CA . MET A 1 87 ? -1.282 -9.125 -12.779 1.00 81.44 87 MET A CA 1
ATOM 705 C C . MET A 1 87 ? 0.018 -8.328 -12.955 1.00 81.44 87 MET A C 1
ATOM 707 O O . MET A 1 87 ? 0.381 -7.992 -14.079 1.00 81.44 87 MET A O 1
ATOM 711 N N . ALA A 1 88 ? 0.757 -8.067 -11.872 1.00 82.38 88 ALA A N 1
ATOM 712 C CA . ALA A 1 88 ? 2.046 -7.37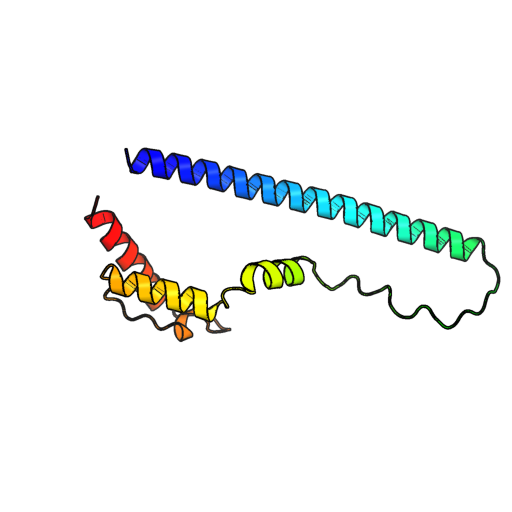7 -11.941 1.00 82.38 88 ALA A CA 1
ATOM 713 C C . ALA A 1 88 ? 3.103 -8.175 -12.729 1.00 82.38 88 ALA A C 1
ATOM 715 O O . ALA A 1 88 ? 3.886 -7.588 -13.478 1.00 82.38 88 ALA A O 1
ATOM 716 N N . LEU A 1 89 ? 3.114 -9.505 -12.589 1.00 83.69 89 LEU A N 1
ATOM 717 C CA . LEU A 1 89 ? 3.998 -10.397 -13.345 1.00 83.69 89 LEU A CA 1
ATOM 718 C C . LEU A 1 89 ? 3.607 -10.481 -14.830 1.00 83.69 89 LEU A C 1
ATOM 720 O O . LEU A 1 89 ? 4.489 -10.449 -15.685 1.00 83.69 89 LEU A O 1
ATOM 724 N N . ASP A 1 90 ? 2.309 -10.529 -15.152 1.00 84.00 90 ASP A N 1
ATOM 725 C CA . ASP A 1 90 ? 1.812 -10.513 -16.538 1.00 84.00 90 ASP A CA 1
ATOM 726 C C . ASP A 1 90 ? 2.183 -9.208 -17.253 1.00 84.00 90 ASP A C 1
ATOM 728 O O . ASP A 1 90 ? 2.769 -9.223 -18.337 1.00 84.00 90 ASP A O 1
ATOM 732 N N . VAL A 1 91 ? 1.929 -8.062 -16.611 1.00 85.00 91 VAL A N 1
ATOM 733 C CA . VAL A 1 91 ? 2.335 -6.753 -17.139 1.00 85.00 91 VAL A CA 1
ATOM 734 C C . VAL A 1 91 ? 3.853 -6.690 -17.302 1.00 85.00 91 VAL A C 1
ATOM 736 O O . VAL A 1 91 ? 4.324 -6.263 -18.354 1.00 85.00 91 VAL A O 1
ATOM 739 N N . GLY A 1 92 ? 4.614 -7.183 -16.318 1.00 80.94 92 GLY A N 1
ATOM 740 C CA . GLY A 1 92 ? 6.069 -7.315 -16.388 1.00 80.94 92 GLY A CA 1
ATOM 741 C C . GLY A 1 92 ? 6.540 -8.106 -17.611 1.00 80.94 92 GLY A C 1
ATOM 742 O O . GLY A 1 92 ? 7.402 -7.648 -18.360 1.00 80.94 92 GLY A O 1
ATOM 743 N N . ALA A 1 93 ? 5.936 -9.263 -17.877 1.00 82.25 93 ALA A N 1
ATOM 744 C CA . ALA A 1 93 ? 6.256 -10.068 -19.052 1.00 82.25 93 ALA A CA 1
ATOM 745 C C . ALA A 1 93 ? 5.944 -9.325 -20.364 1.00 82.25 93 ALA A C 1
ATOM 747 O O . ALA A 1 93 ? 6.739 -9.371 -21.305 1.00 82.25 93 ALA A O 1
ATOM 748 N N . ARG A 1 94 ? 4.828 -8.584 -20.415 1.00 81.25 94 ARG A N 1
ATOM 749 C CA . ARG A 1 94 ? 4.407 -7.802 -21.592 1.00 81.25 94 ARG A CA 1
ATOM 750 C C . ARG A 1 94 ? 5.321 -6.616 -21.888 1.00 81.25 94 ARG A C 1
ATOM 752 O O . ARG A 1 94 ? 5.531 -6.313 -23.059 1.00 81.25 94 ARG A O 1
ATOM 759 N N . ILE A 1 95 ? 5.882 -5.979 -20.859 1.00 80.50 95 ILE A N 1
ATOM 760 C CA . ILE A 1 95 ? 6.883 -4.912 -21.027 1.00 80.50 95 ILE A CA 1
ATOM 761 C C . ILE A 1 95 ? 8.293 -5.462 -21.290 1.00 80.50 95 ILE A C 1
ATOM 763 O O . ILE A 1 95 ? 9.200 -4.682 -21.545 1.00 80.50 95 ILE A O 1
ATOM 767 N N . GLY A 1 96 ? 8.485 -6.789 -21.279 1.00 73.69 96 GLY A N 1
ATOM 768 C CA . GLY A 1 96 ? 9.737 -7.444 -21.665 1.00 73.69 96 GLY A CA 1
ATOM 769 C C . GLY A 1 96 ? 10.595 -7.954 -20.506 1.00 73.69 96 GLY A C 1
ATOM 770 O O . GLY A 1 96 ? 11.754 -8.303 -20.733 1.00 73.69 96 GLY A O 1
ATOM 771 N N . VAL A 1 97 ? 10.060 -8.037 -19.281 1.00 75.75 97 VAL A N 1
ATOM 772 C CA . VAL A 1 97 ? 10.766 -8.618 -18.130 1.00 75.75 97 VAL A CA 1
ATOM 773 C C . VAL A 1 97 ? 10.997 -10.115 -18.346 1.00 75.75 97 VAL A C 1
ATOM 775 O O . VAL A 1 97 ? 10.085 -10.924 -18.215 1.00 75.75 97 VAL A O 1
ATOM 778 N N . LYS A 1 98 ? 12.237 -10.503 -18.675 1.00 62.44 98 LYS A N 1
ATOM 779 C CA . LYS A 1 98 ? 12.613 -11.910 -18.942 1.00 62.44 98 LYS A CA 1
ATOM 780 C C . LYS A 1 98 ? 12.839 -12.750 -17.682 1.00 62.44 98 LYS A C 1
ATOM 782 O O . LYS A 1 98 ? 13.052 -13.957 -17.784 1.00 62.44 98 LYS A O 1
ATOM 787 N N . ALA A 1 99 ? 12.845 -12.131 -16.505 1.00 62.50 99 ALA A N 1
ATOM 788 C CA . ALA A 1 99 ? 12.984 -12.843 -15.244 1.00 62.50 99 ALA A CA 1
ATOM 789 C C . ALA A 1 99 ? 11.679 -13.594 -14.930 1.00 62.50 99 ALA A C 1
ATOM 791 O O . ALA A 1 99 ? 10.660 -12.979 -14.629 1.00 62.50 99 ALA A O 1
ATOM 792 N N . GLN A 1 100 ? 11.707 -14.925 -15.008 1.00 67.94 100 GLN A N 1
ATOM 793 C CA . GLN A 1 100 ? 10.577 -15.766 -14.619 1.00 67.94 100 GLN A CA 1
ATOM 794 C C . GLN A 1 100 ? 10.506 -15.833 -13.090 1.00 67.94 100 GLN A C 1
ATOM 796 O O . GLN A 1 100 ? 11.296 -16.529 -12.456 1.00 67.94 100 GLN A O 1
ATOM 801 N N . LEU A 1 101 ? 9.577 -15.086 -12.499 1.00 77.00 101 LEU A N 1
ATOM 802 C CA . LEU A 1 101 ? 9.266 -15.141 -11.074 1.00 77.00 101 LEU A CA 1
ATOM 803 C C . LEU A 1 101 ? 7.824 -15.630 -10.930 1.00 77.00 101 LEU A C 1
ATOM 805 O O . LEU A 1 101 ? 6.923 -15.026 -11.504 1.00 77.00 101 LEU A O 1
ATOM 809 N N . SER A 1 102 ? 7.603 -16.740 -10.217 1.00 80.69 102 SER A N 1
ATOM 810 C CA . SER A 1 102 ? 6.237 -17.216 -9.956 1.00 80.69 102 SER A CA 1
ATOM 811 C C . SER A 1 102 ? 5.598 -16.415 -8.828 1.00 80.69 102 SER A C 1
ATOM 813 O O . SER A 1 102 ? 6.273 -16.030 -7.869 1.00 80.69 102 SER A O 1
ATOM 815 N N . ALA A 1 103 ? 4.279 -16.242 -8.906 1.00 80.06 103 ALA A N 1
ATOM 816 C CA . ALA A 1 103 ? 3.491 -15.646 -7.836 1.00 80.06 103 ALA A CA 1
ATOM 817 C C . ALA A 1 103 ? 3.668 -16.414 -6.514 1.00 80.06 103 ALA A C 1
ATOM 819 O O . ALA A 1 103 ? 3.776 -15.791 -5.462 1.00 80.06 103 ALA A O 1
ATOM 820 N N . ASP A 1 104 ? 3.817 -17.741 -6.571 1.00 78.25 104 ASP A N 1
ATOM 821 C CA . ASP A 1 104 ? 4.001 -18.602 -5.392 1.00 78.25 104 ASP A CA 1
ATOM 822 C C . ASP A 1 104 ? 5.281 -18.277 -4.606 1.00 78.25 104 ASP A C 1
ATOM 824 O O . ASP A 1 104 ? 5.320 -18.412 -3.386 1.00 78.25 104 ASP A O 1
ATOM 828 N N . VAL A 1 105 ? 6.328 -17.797 -5.289 1.00 76.38 105 VAL A N 1
ATOM 829 C CA . VAL A 1 105 ? 7.599 -17.408 -4.651 1.00 76.38 105 VAL A CA 1
ATOM 830 C C . VAL A 1 105 ? 7.436 -16.119 -3.845 1.00 76.38 105 VAL A C 1
ATOM 832 O O . VAL A 1 105 ? 8.113 -15.941 -2.838 1.00 76.38 105 VAL A O 1
ATOM 835 N N . ILE A 1 106 ? 6.543 -15.226 -4.279 1.00 76.75 106 ILE A N 1
ATOM 836 C CA . ILE A 1 106 ? 6.261 -13.940 -3.623 1.00 76.75 106 ILE A CA 1
ATOM 837 C C . ILE A 1 106 ? 5.212 -14.108 -2.516 1.00 76.75 106 ILE A C 1
ATOM 839 O O . ILE A 1 106 ? 5.261 -13.408 -1.510 1.00 76.75 106 ILE A O 1
ATOM 843 N N . LEU A 1 107 ? 4.256 -15.017 -2.711 1.00 77.94 107 LEU A N 1
ATOM 844 C CA . LEU A 1 107 ? 3.110 -15.226 -1.824 1.00 77.94 107 LEU A CA 1
ATOM 845 C C . LEU A 1 107 ? 3.366 -16.245 -0.709 1.00 77.94 107 LEU A C 1
ATOM 847 O O . LEU A 1 107 ? 2.442 -16.525 0.050 1.00 77.94 107 LEU A O 1
ATOM 851 N N . CYS A 1 108 ? 4.581 -16.791 -0.615 1.00 72.81 108 CYS A N 1
ATOM 852 C CA . CYS A 1 108 ? 4.985 -17.687 0.462 1.00 72.81 108 CYS A CA 1
ATOM 853 C C . CYS A 1 108 ? 4.720 -17.042 1.836 1.00 72.81 108 CYS A C 1
ATOM 855 O O . CYS A 1 108 ? 5.046 -15.873 2.039 1.00 72.81 108 CYS A O 1
ATOM 857 N N . ASP A 1 109 ? 4.138 -17.805 2.768 1.00 62.12 109 ASP A N 1
ATOM 858 C CA . ASP A 1 109 ? 3.874 -17.346 4.142 1.00 62.12 109 ASP A CA 1
ATOM 859 C C . ASP A 1 109 ? 5.169 -17.214 4.975 1.00 62.12 109 ASP A C 1
ATOM 861 O O . ASP A 1 109 ? 5.194 -16.519 5.992 1.00 62.12 109 ASP A O 1
ATOM 865 N N . ASP A 1 110 ? 6.258 -17.836 4.510 1.00 75.56 110 ASP A 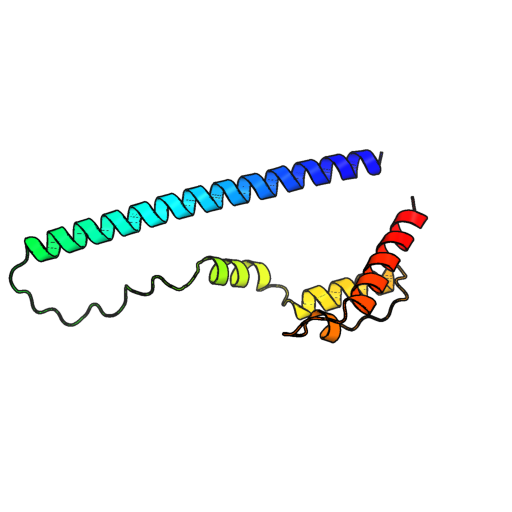N 1
ATOM 866 C CA . ASP A 1 110 ? 7.611 -17.694 5.048 1.00 75.56 110 ASP A CA 1
ATOM 867 C C . ASP A 1 110 ? 8.408 -16.593 4.313 1.00 75.56 110 ASP A C 1
ATOM 869 O O . ASP A 1 110 ? 7.892 -15.778 3.549 1.00 75.56 110 ASP A O 1
ATOM 873 N N . ARG A 1 111 ? 9.728 -16.546 4.528 1.00 65.50 111 ARG A N 1
ATOM 874 C CA . ARG A 1 111 ? 10.614 -15.613 3.828 1.00 65.50 111 ARG A CA 1
ATOM 875 C C . ARG A 1 111 ? 10.733 -16.006 2.341 1.00 65.50 111 ARG A C 1
ATOM 877 O O . ARG A 1 111 ? 11.256 -17.086 2.063 1.00 65.50 111 ARG A O 1
ATOM 884 N N . PRO A 1 112 ? 10.350 -15.138 1.386 1.00 77.62 112 PRO A N 1
ATOM 885 C CA . PRO A 1 112 ? 10.514 -15.426 -0.035 1.00 77.62 112 PRO A CA 1
ATOM 886 C C . PRO A 1 112 ? 12.000 -15.491 -0.412 1.00 77.62 112 PRO A C 1
ATOM 888 O O . PRO A 1 112 ? 12.861 -14.936 0.285 1.00 77.62 112 PRO A O 1
ATOM 891 N N . ASP A 1 113 ? 12.316 -16.124 -1.546 1.00 79.62 113 ASP A N 1
ATOM 892 C CA . ASP A 1 113 ? 13.670 -16.063 -2.104 1.00 79.62 113 ASP A CA 1
ATOM 893 C C . ASP A 1 113 ? 13.956 -14.655 -2.636 1.00 79.62 113 ASP A C 1
ATOM 895 O O . ASP A 1 113 ? 13.738 -14.321 -3.806 1.00 79.62 113 ASP A O 1
ATOM 899 N N . TRP A 1 114 ? 14.487 -13.822 -1.745 1.00 81.56 114 TRP A N 1
ATOM 900 C CA . TRP A 1 114 ? 14.866 -12.448 -2.041 1.00 81.56 114 TRP A CA 1
ATOM 901 C C . TRP A 1 114 ? 15.859 -12.345 -3.194 1.00 81.56 114 TRP A C 1
ATOM 903 O O . TRP A 1 114 ? 15.863 -11.334 -3.885 1.00 81.56 114 TRP A O 1
ATOM 913 N N . SER A 1 115 ? 16.660 -13.377 -3.457 1.00 80.81 115 SER A N 1
ATOM 914 C CA . SER A 1 115 ? 17.593 -13.368 -4.586 1.00 80.81 115 SER A CA 1
ATOM 915 C C . SER A 1 115 ? 16.843 -13.325 -5.917 1.00 80.81 115 SER A C 1
ATOM 917 O O . SER A 1 115 ? 17.207 -12.563 -6.812 1.00 80.81 115 SER A O 1
ATOM 919 N N . SER A 1 116 ? 15.778 -14.116 -6.047 1.00 81.12 116 SER A N 1
ATOM 920 C CA . SER A 1 116 ? 14.930 -14.148 -7.242 1.00 81.12 116 SER A CA 1
ATOM 921 C C . SER A 1 116 ? 14.031 -12.917 -7.343 1.00 81.12 116 SER A C 1
ATOM 923 O O . SER A 1 116 ? 13.915 -12.332 -8.421 1.00 81.12 116 SER A O 1
ATOM 925 N N . VAL A 1 117 ? 13.479 -12.456 -6.216 1.00 82.56 117 VAL A N 1
ATOM 926 C CA . VAL A 1 117 ? 12.681 -11.219 -6.158 1.00 82.56 117 VAL A CA 1
ATOM 927 C C . VAL A 1 117 ? 13.519 -10.005 -6.567 1.00 82.56 117 VAL A C 1
ATOM 929 O O . VAL A 1 117 ? 13.113 -9.228 -7.428 1.00 82.56 117 VAL A O 1
ATOM 932 N N . MET A 1 118 ? 14.728 -9.865 -6.023 1.00 83.25 118 MET A N 1
ATOM 933 C CA . MET A 1 118 ? 15.610 -8.742 -6.343 1.00 83.25 118 MET A CA 1
ATOM 934 C C . MET A 1 118 ? 16.104 -8.780 -7.789 1.00 83.25 118 MET A C 1
ATOM 936 O O . MET A 1 118 ? 16.208 -7.726 -8.407 1.00 83.25 118 MET A O 1
ATOM 940 N N . LYS A 1 119 ? 16.353 -9.962 -8.369 1.00 78.69 119 LYS A N 1
ATOM 941 C CA . LYS A 1 119 ? 16.665 -10.086 -9.806 1.00 78.69 119 LYS A CA 1
ATOM 942 C C . LYS A 1 119 ? 15.523 -9.574 -10.682 1.00 78.69 119 LYS A C 1
ATOM 944 O O . LYS A 1 119 ? 15.784 -8.883 -11.662 1.00 78.69 119 LYS A O 1
ATOM 949 N N . TYR A 1 120 ? 14.278 -9.890 -10.326 1.00 83.12 120 TYR A N 1
ATOM 950 C CA . TYR A 1 120 ? 13.097 -9.409 -11.042 1.00 83.12 120 TYR A CA 1
ATOM 951 C C . TYR A 1 120 ? 12.947 -7.884 -10.931 1.00 83.12 120 TYR A C 1
ATOM 953 O O . TYR A 1 120 ? 12.805 -7.205 -11.947 1.00 83.12 120 TYR A O 1
ATOM 961 N N . ILE A 1 121 ? 13.076 -7.331 -9.719 1.00 84.50 121 ILE A N 1
ATOM 962 C CA . ILE A 1 121 ? 13.028 -5.877 -9.475 1.00 84.50 121 ILE A CA 1
ATOM 963 C C . ILE A 1 121 ? 14.135 -5.153 -10.247 1.00 84.50 121 ILE A C 1
ATOM 965 O O . ILE A 1 121 ? 13.885 -4.137 -10.891 1.00 84.50 121 ILE A O 1
ATOM 969 N N . LEU A 1 122 ? 15.354 -5.690 -10.223 1.00 80.88 122 LEU A N 1
ATOM 970 C CA . LEU A 1 122 ? 16.493 -5.114 -10.925 1.00 80.88 122 LEU A CA 1
ATOM 971 C C . LEU A 1 122 ? 16.288 -5.135 -12.447 1.00 80.88 122 LEU A C 1
ATOM 973 O O . LEU A 1 122 ? 16.685 -4.200 -13.137 1.00 80.88 122 LEU A O 1
ATOM 977 N N . TYR A 1 123 ? 15.624 -6.166 -12.973 1.00 82.00 123 TYR A N 1
ATOM 978 C CA . TYR A 1 123 ? 15.268 -6.223 -14.386 1.00 82.00 123 TYR A CA 1
ATOM 979 C C . TYR A 1 123 ? 14.250 -5.142 -14.763 1.00 82.00 123 TYR A C 1
ATOM 981 O O . TYR A 1 123 ? 14.431 -4.486 -15.783 1.00 82.00 123 TYR A O 1
ATOM 989 N N . ILE A 1 124 ? 13.217 -4.921 -13.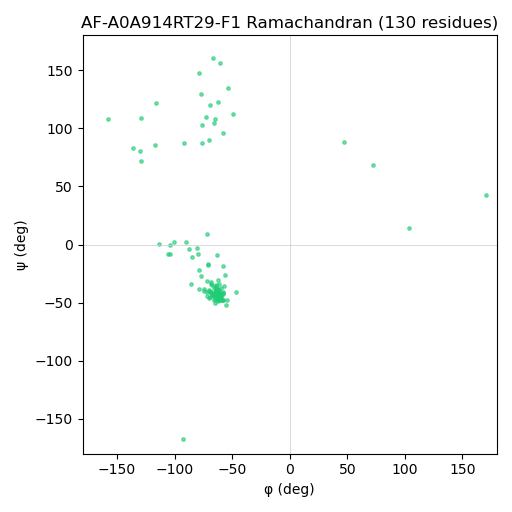939 1.00 82.56 124 ILE A N 1
ATOM 990 C CA . ILE A 1 124 ? 12.269 -3.812 -14.140 1.00 82.56 124 ILE A CA 1
ATOM 991 C C . ILE A 1 124 ? 13.015 -2.480 -14.137 1.00 82.56 124 ILE A C 1
ATOM 993 O O . ILE A 1 124 ? 12.828 -1.685 -15.051 1.00 82.56 124 ILE A O 1
ATOM 997 N N . TYR A 1 125 ? 13.885 -2.262 -13.148 1.00 80.81 125 TYR A N 1
ATOM 998 C CA . TYR A 1 125 ? 14.684 -1.044 -13.055 1.00 80.81 125 TYR A CA 1
ATOM 999 C C . TYR A 1 125 ? 15.501 -0.813 -14.329 1.00 80.81 125 TYR A C 1
ATOM 1001 O O . TYR A 1 125 ? 15.381 0.238 -14.945 1.00 80.81 125 TYR A O 1
ATOM 1009 N N . TYR A 1 126 ? 16.268 -1.807 -14.785 1.00 81.69 126 TYR A N 1
ATOM 1010 C CA . TYR A 1 126 ? 17.053 -1.664 -16.012 1.00 81.69 126 TYR A CA 1
ATOM 1011 C C . TYR A 1 126 ? 16.196 -1.470 -17.258 1.00 81.69 126 TYR A C 1
ATOM 1013 O O . TYR A 1 126 ? 16.600 -0.732 -18.148 1.00 81.69 126 TYR A O 1
ATOM 1021 N N . LEU A 1 127 ? 15.035 -2.118 -17.339 1.00 79.50 127 LEU A N 1
ATOM 1022 C CA . LEU A 1 127 ? 14.146 -1.988 -18.487 1.00 79.50 127 LEU A CA 1
ATOM 1023 C C . LEU A 1 127 ? 13.534 -0.587 -18.574 1.00 79.50 127 LEU A C 1
ATOM 1025 O O . LEU A 1 127 ? 13.487 -0.017 -19.658 1.00 79.50 127 LEU A O 1
ATOM 1029 N N . VAL A 1 128 ? 13.120 -0.023 -17.438 1.00 79.50 128 VAL A N 1
ATOM 1030 C CA . VAL A 1 128 ? 12.590 1.344 -17.355 1.00 79.50 128 VAL A CA 1
ATOM 1031 C C . VAL A 1 128 ? 13.705 2.368 -17.580 1.00 79.50 128 VAL A C 1
ATOM 1033 O O . VAL A 1 128 ? 13.546 3.267 -18.395 1.00 79.50 128 VAL A O 1
ATOM 1036 N N . SER A 1 129 ? 14.867 2.200 -16.942 1.00 80.25 129 SER A N 1
ATOM 1037 C CA . SER A 1 129 ? 16.005 3.120 -17.087 1.00 80.25 129 SER A CA 1
ATOM 1038 C C . SER A 1 129 ? 16.700 3.062 -18.450 1.00 80.25 129 SER A C 1
ATOM 1040 O O . SER A 1 129 ? 17.451 3.971 -18.774 1.00 80.25 129 SER A O 1
ATOM 1042 N N . ALA A 1 130 ? 16.504 2.002 -19.240 1.00 69.75 130 ALA A N 1
ATOM 1043 C CA . ALA A 1 130 ? 17.027 1.912 -20.606 1.00 69.75 130 ALA A CA 1
ATOM 1044 C C . ALA A 1 130 ? 16.113 2.575 -21.652 1.00 69.75 130 ALA A C 1
ATOM 1046 O O . ALA A 1 130 ? 16.510 2.687 -22.811 1.00 69.75 130 ALA A O 1
ATOM 1047 N N . HIS A 1 131 ? 14.891 2.949 -21.262 1.00 58.00 131 HIS A N 1
ATOM 1048 C CA . HIS A 1 131 ? 13.896 3.590 -22.123 1.00 58.00 131 HIS A CA 1
ATOM 1049 C C . HIS A 1 131 ? 13.750 5.105 -21.861 1.00 58.00 131 HIS A C 1
ATOM 1051 O O . HIS A 1 131 ? 12.952 5.746 -22.546 1.00 58.00 131 HIS A O 1
ATOM 1057 N N . GLU A 1 132 ? 14.525 5.638 -20.905 1.00 49.62 132 GLU A N 1
ATOM 1058 C CA . GLU A 1 132 ? 14.776 7.068 -20.628 1.00 49.62 132 GLU A CA 1
ATOM 1059 C C . GLU A 1 132 ? 15.921 7.598 -21.516 1.00 49.62 132 GLU A C 1
ATOM 1061 O O . GLU A 1 132 ? 15.825 8.756 -21.986 1.00 49.62 132 GLU A O 1
#

Foldseek 3Di:
DVVVVVVVVVVVVVVVVVVVVVVVVVVVVVVVVVVVVVVVVVVVCVVPDDDDDDPDDPDPPPPPPPVCVVVCCVVCVVAPLLRVLVVVVVVCVVLPQPQDDHSCQVPDPDDHPVVSVVSSVVSVVCSVVVVD

Mean predicted aligned error: 17.18 Å